Protein AF-X1H3A4-F1 (afdb_monomer)

Organism: NCBI:txid412755

Radius of gyration: 20.17 Å; Cα contacts (8 Å, |Δi|>4): 128; chains: 1; bounding box: 80×26×49 Å

Solvent-accessible surface area (backbone atoms only — not comparable to full-atom values): 9800 Å² total; per-residue (Å²): 137,82,83,79,81,73,84,70,84,79,72,76,74,78,84,47,49,69,57,50,50,52,51,50,55,51,50,48,53,42,37,50,51,11,53,51,28,48,52,53,46,54,73,51,67,70,44,73,76,44,45,56,56,42,60,76,43,37,88,63,43,49,60,52,50,52,51,31,50,51,44,23,28,55,24,58,37,36,43,66,40,80,57,85,91,48,91,14,53,52,46,50,52,53,52,35,58,76,36,32,76,74,43,19,59,73,52,50,64,67,58,53,51,53,48,52,52,62,55,55,75,42,48,69,61,47,53,51,38,39,51,50,40,53,48,49,69,77,28,80,90,49,85,79,77,81,83,66,88,71,51,66,69,58,55,54,52,46,51,56,52,49,57,51,46,51,52,52,53,62,67,12,78

InterPro domains:
  IPR040704 HEPN, AbiU2-like [PF18734] (18-172)

pLDDT: mean 78.41, std 14.44, range [37.97, 93.19]

Mean predicted aligned error: 9.41 Å

Foldseek 3Di:
DDDDDDDDDPPDDQDAQVNLVVLLVVLVVLLVLLVVLVVVCCVQPVDPVSVVVCVVVVVPNVVVNLVSLLSNLVSLLQQDDPPCVGSHVVNSLVSCLVPVCRHQVQDDNVVSVVLVVLLVVLVVVNVLSNVQNVVCVVPVPPDDPPPDPNDPVSVVSNSVSVVVSSVNSVNRD

Structure (mmCIF, N/CA/C/O backbone):
data_AF-X1H3A4-F1
#
_entry.id   AF-X1H3A4-F1
#
loop_
_atom_site.group_PDB
_atom_site.id
_atom_site.type_symbol
_atom_site.label_atom_id
_atom_site.label_alt_id
_atom_site.label_comp_id
_atom_site.label_asym_id
_atom_site.label_entity_id
_atom_site.label_seq_id
_atom_site.pdbx_PDB_ins_code
_atom_site.Cartn_x
_atom_site.Cartn_y
_atom_site.Cartn_z
_atom_site.occupancy
_atom_site.B_iso_or_equiv
_atom_site.auth_seq_id
_atom_site.auth_comp_id
_atom_site.auth_asym_id
_atom_site.auth_atom_id
_atom_site.pdbx_PDB_model_num
ATOM 1 N N . MET A 1 1 ? -56.889 -2.762 -2.854 1.00 38.62 1 MET A N 1
ATOM 2 C CA . MET A 1 1 ? -55.743 -1.831 -2.833 1.00 38.62 1 MET A CA 1
ATOM 3 C C . MET A 1 1 ? -54.726 -2.460 -1.907 1.00 38.62 1 MET A C 1
ATOM 5 O O . MET A 1 1 ? -54.822 -2.267 -0.706 1.00 38.62 1 MET A O 1
ATOM 9 N N . ASP A 1 2 ? -53.855 -3.304 -2.459 1.00 37.97 2 ASP A N 1
ATOM 10 C CA . ASP A 1 2 ? -52.793 -3.957 -1.693 1.00 37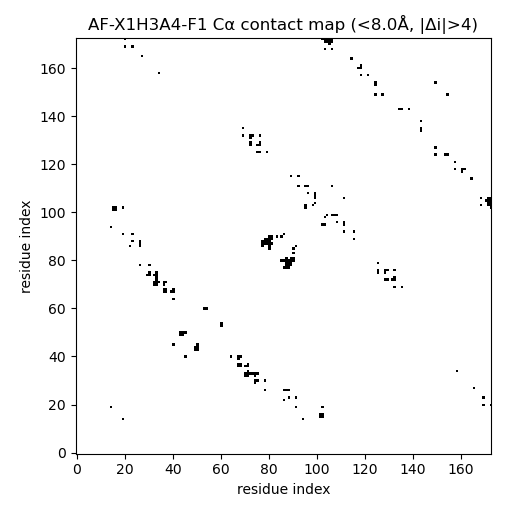.97 2 ASP A CA 1
ATOM 11 C C . ASP A 1 2 ? -51.549 -3.077 -1.718 1.00 37.97 2 ASP A C 1
ATOM 13 O O . ASP A 1 2 ? -50.949 -2.836 -2.770 1.00 37.97 2 ASP A O 1
ATOM 17 N N . SER A 1 3 ? -51.197 -2.575 -0.541 1.00 40.03 3 SER A N 1
ATOM 18 C CA . SER A 1 3 ? -49.939 -1.897 -0.271 1.00 40.03 3 SER A CA 1
ATOM 19 C C . SER A 1 3 ? -48.805 -2.913 -0.389 1.00 40.03 3 SER A C 1
ATOM 21 O O . SER A 1 3 ? -48.653 -3.786 0.461 1.00 40.03 3 SER A O 1
ATOM 23 N N . LYS A 1 4 ? -48.001 -2.812 -1.451 1.00 46.16 4 LYS A N 1
ATOM 24 C CA . LYS A 1 4 ? -46.711 -3.501 -1.518 1.00 46.16 4 LYS A CA 1
ATOM 25 C C . LYS A 1 4 ? -45.739 -2.795 -0.577 1.00 46.16 4 LYS A C 1
ATOM 27 O O . LYS A 1 4 ? -45.234 -1.723 -0.901 1.00 46.16 4 LYS A O 1
ATOM 32 N N . GLU A 1 5 ? -45.489 -3.406 0.574 1.00 41.78 5 GLU A N 1
ATOM 33 C CA . GLU A 1 5 ? -44.285 -3.152 1.359 1.00 41.78 5 GLU A CA 1
ATOM 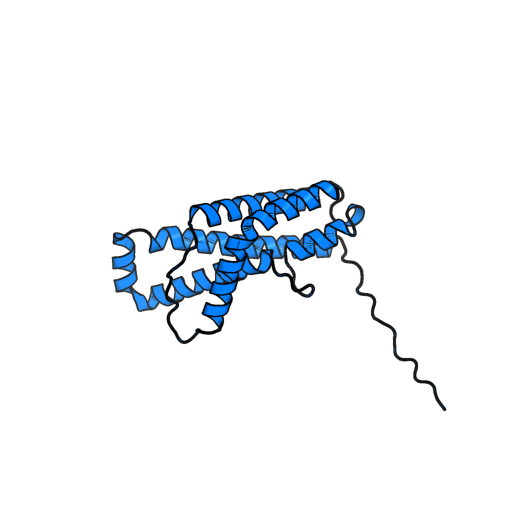34 C C . GLU A 1 5 ? -43.067 -3.533 0.508 1.00 41.78 5 GLU A C 1
ATOM 36 O O . GLU A 1 5 ? -42.918 -4.674 0.067 1.00 41.78 5 GLU A O 1
ATOM 41 N N . PHE A 1 6 ? -42.218 -2.549 0.219 1.00 45.59 6 PHE A N 1
ATOM 42 C CA . PHE A 1 6 ? -40.897 -2.786 -0.347 1.00 45.59 6 PHE A CA 1
ATOM 43 C C . PHE A 1 6 ? -39.982 -3.288 0.780 1.00 45.59 6 PHE A C 1
ATOM 45 O O . PHE A 1 6 ? -39.990 -2.689 1.858 1.00 45.59 6 PHE A O 1
ATOM 52 N N . PRO A 1 7 ? -39.205 -4.368 0.576 1.00 48.53 7 PRO A N 1
ATOM 53 C CA . PRO A 1 7 ? -38.315 -4.873 1.608 1.00 48.53 7 PRO A CA 1
ATOM 54 C C . PRO A 1 7 ? -37.229 -3.829 1.868 1.00 48.53 7 PRO A C 1
ATOM 56 O O . PRO A 1 7 ? -36.636 -3.287 0.934 1.00 48.53 7 PRO A O 1
ATOM 59 N N . GLY A 1 8 ? -37.059 -3.518 3.151 1.00 43.44 8 GLY A N 1
ATOM 60 C CA . GLY A 1 8 ? -36.221 -2.440 3.647 1.00 43.44 8 GLY A CA 1
ATOM 61 C C . GLY A 1 8 ? -34.763 -2.534 3.220 1.00 43.44 8 GLY A C 1
ATOM 62 O O . GLY A 1 8 ? -34.254 -3.606 2.887 1.00 43.44 8 GLY A O 1
ATOM 63 N N . ASP A 1 9 ? -34.114 -1.371 3.278 1.00 41.69 9 ASP A N 1
ATOM 64 C CA . ASP A 1 9 ? -32.668 -1.197 3.227 1.00 41.69 9 ASP A CA 1
ATOM 65 C C . ASP A 1 9 ? -31.965 -2.361 3.931 1.00 41.69 9 ASP A C 1
ATOM 67 O O . ASP A 1 9 ? -32.043 -2.514 5.156 1.00 41.69 9 ASP A O 1
ATOM 71 N N . LEU A 1 10 ? -31.272 -3.189 3.146 1.00 38.31 10 LEU A N 1
ATOM 72 C CA . LEU A 1 10 ? -30.279 -4.115 3.664 1.00 38.31 10 LEU A CA 1
ATOM 73 C C . LEU A 1 10 ? -29.205 -3.250 4.323 1.00 38.31 10 LEU A C 1
ATOM 75 O O . LEU A 1 10 ? -28.313 -2.738 3.650 1.00 38.31 10 LEU A O 1
ATOM 79 N N . LYS A 1 11 ? -29.321 -3.036 5.637 1.00 47.69 11 LYS A N 1
ATOM 80 C CA . LYS A 1 11 ? -28.209 -2.536 6.441 1.00 47.69 11 LYS A CA 1
ATOM 81 C C . LYS A 1 11 ? -27.046 -3.481 6.169 1.00 47.69 11 LYS A C 1
ATOM 83 O O . LYS A 1 11 ? -27.147 -4.660 6.501 1.00 47.69 11 LYS A O 1
ATOM 88 N N . GLU A 1 12 ? -25.998 -2.980 5.518 1.00 55.69 12 GLU A N 1
ATOM 89 C CA . GLU A 1 12 ? -24.746 -3.717 5.375 1.00 55.69 12 GLU A CA 1
ATOM 90 C C . GLU A 1 12 ? -24.363 -4.236 6.762 1.00 55.69 12 GLU A C 1
ATOM 92 O O . GLU A 1 12 ? -24.309 -3.461 7.724 1.00 55.69 12 GLU A O 1
ATOM 97 N N . GLU A 1 13 ? -24.195 -5.554 6.895 1.00 63.34 13 GLU A N 1
ATOM 98 C CA . GLU A 1 13 ? -23.738 -6.107 8.163 1.00 63.34 13 GLU A CA 1
ATOM 99 C C . GLU A 1 13 ? -22.380 -5.477 8.495 1.00 63.34 13 GLU A C 1
ATOM 101 O O . GLU A 1 13 ? -21.499 -5.429 7.628 1.00 63.34 13 GLU A O 1
ATOM 106 N N . PRO A 1 14 ? -22.194 -4.972 9.727 1.00 76.44 14 PRO A N 1
ATOM 107 C CA . PRO A 1 14 ? -20.926 -4.388 10.123 1.00 76.44 14 PRO A CA 1
ATOM 108 C C . PRO A 1 14 ? -19.809 -5.420 9.935 1.00 76.44 14 PRO A C 1
ATOM 110 O O . PRO A 1 14 ? -19.960 -6.595 10.279 1.00 76.44 14 PRO A O 1
ATOM 113 N N . MET A 1 15 ? -18.689 -4.975 9.360 1.00 85.50 15 MET A N 1
ATOM 114 C CA . MET A 1 15 ? -17.541 -5.835 9.081 1.00 85.50 15 MET A CA 1
ATOM 115 C C . MET A 1 15 ? -17.104 -6.554 10.358 1.00 85.50 15 MET A C 1
ATOM 117 O O . MET A 1 15 ? -16.793 -5.915 11.358 1.00 85.50 15 MET A O 1
ATOM 121 N N . ASN A 1 16 ? -17.049 -7.885 10.323 1.00 90.38 16 ASN A N 1
ATOM 122 C CA . ASN A 1 16 ? -16.561 -8.658 11.460 1.00 90.38 16 ASN A CA 1
ATOM 123 C C . ASN A 1 16 ? -15.026 -8.769 11.457 1.00 90.38 16 ASN A C 1
ATOM 125 O O . ASN A 1 16 ? -14.360 -8.583 10.435 1.00 90.38 16 ASN A O 1
ATOM 129 N N . ARG A 1 17 ? -14.463 -9.143 12.610 1.00 88.31 17 ARG A N 1
ATOM 130 C CA . ARG A 1 17 ? -13.013 -9.256 12.828 1.00 88.31 17 ARG A CA 1
ATOM 131 C C . ARG A 1 17 ? -12.314 -10.195 11.832 1.00 88.31 17 ARG A C 1
ATOM 133 O O . ARG A 1 17 ? -11.253 -9.857 11.317 1.00 88.31 17 ARG A O 1
ATOM 140 N N . ASN A 1 18 ? -12.901 -11.348 11.513 1.00 90.81 18 ASN A N 1
ATOM 141 C CA . ASN A 1 18 ? -12.291 -12.308 10.583 1.00 90.81 18 ASN A CA 1
ATOM 142 C C . ASN A 1 18 ? -12.256 -11.771 9.149 1.00 90.81 18 ASN A C 1
ATOM 144 O O . ASN A 1 18 ? -11.261 -11.940 8.445 1.00 90.81 18 ASN A O 1
ATOM 148 N N . GLU A 1 19 ? -13.330 -11.107 8.728 1.00 91.38 19 GLU A N 1
ATOM 149 C CA . GLU A 1 19 ? -13.422 -10.486 7.413 1.00 91.38 19 GLU A CA 1
A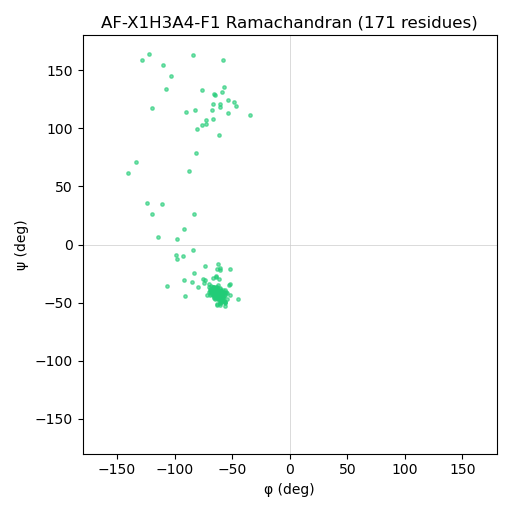TOM 150 C C . GLU A 1 19 ? -12.446 -9.313 7.288 1.00 91.38 19 GLU A C 1
ATOM 152 O O . GLU A 1 19 ? -11.724 -9.224 6.295 1.00 91.38 19 GLU A O 1
ATOM 157 N N . PHE A 1 20 ? -12.330 -8.486 8.331 1.00 91.44 20 PHE A N 1
ATOM 158 C CA . PHE A 1 20 ? -11.320 -7.432 8.405 1.00 91.44 20 PHE A CA 1
ATOM 159 C C . PHE A 1 20 ? -9.903 -7.993 8.237 1.00 91.44 20 PHE A C 1
ATOM 161 O O . PHE A 1 20 ? -9.148 -7.520 7.386 1.00 91.44 20 PHE A O 1
ATOM 168 N N . LYS A 1 21 ? -9.557 -9.054 8.982 1.00 90.81 21 LYS A N 1
ATOM 169 C CA . LYS A 1 21 ? -8.256 -9.729 8.864 1.00 90.81 21 LYS A CA 1
ATOM 170 C C . LYS A 1 21 ? -8.012 -10.246 7.451 1.00 90.81 21 LYS A C 1
ATOM 172 O O . LYS A 1 21 ? -6.959 -10.004 6.872 1.00 90.81 21 LYS A O 1
ATOM 177 N N . ARG A 1 22 ? -9.002 -10.932 6.874 1.00 93.12 22 ARG A N 1
ATOM 178 C CA . ARG A 1 22 ? -8.919 -11.501 5.525 1.00 93.12 22 ARG A CA 1
ATOM 179 C C . ARG A 1 22 ? -8.653 -10.417 4.481 1.00 93.12 22 ARG A C 1
ATOM 181 O O . ARG A 1 22 ? -7.822 -10.619 3.593 1.00 93.12 22 ARG A O 1
ATOM 188 N N . GLN A 1 23 ? -9.353 -9.286 4.576 1.00 91.81 23 GLN A N 1
ATOM 189 C CA . GLN A 1 23 ? -9.163 -8.145 3.683 1.00 91.81 23 GLN A CA 1
ATOM 190 C C . GLN A 1 23 ? -7.797 -7.478 3.887 1.00 91.81 23 GLN A C 1
ATOM 192 O O . GLN A 1 23 ? -7.141 -7.147 2.897 1.00 91.81 23 GLN A O 1
ATOM 197 N N . LEU A 1 24 ? -7.341 -7.339 5.136 1.00 91.19 24 LEU A N 1
ATOM 198 C CA . LEU A 1 24 ? -6.016 -6.813 5.464 1.00 91.19 24 LEU A CA 1
ATOM 199 C C . LEU A 1 24 ? -4.902 -7.694 4.874 1.00 91.19 24 LEU A C 1
ATOM 201 O O . LEU A 1 24 ? -4.025 -7.180 4.181 1.00 91.19 24 LEU A O 1
ATOM 205 N N . ASP A 1 25 ? -4.988 -9.014 5.060 1.00 90.75 25 ASP A N 1
ATOM 206 C CA . ASP A 1 25 ? -4.029 -9.990 4.528 1.00 90.75 25 ASP A CA 1
ATOM 207 C C . ASP A 1 25 ? -4.009 -9.989 2.989 1.00 90.75 25 ASP A C 1
ATOM 209 O O . ASP A 1 25 ? -2.953 -10.087 2.357 1.00 90.75 25 ASP A O 1
ATOM 213 N N . GLU A 1 26 ? -5.178 -9.882 2.350 1.00 90.06 26 GLU A N 1
ATOM 214 C CA . GLU A 1 26 ? -5.280 -9.809 0.890 1.00 90.06 26 GLU A CA 1
ATOM 215 C C . GLU A 1 26 ? -4.649 -8.532 0.340 1.00 90.06 26 GLU A C 1
ATOM 217 O O . GLU A 1 26 ? -3.899 -8.568 -0.642 1.00 90.06 26 GLU A O 1
ATOM 222 N N . LEU A 1 27 ? -4.902 -7.405 0.998 1.00 89.00 27 LEU A N 1
ATOM 223 C CA . LEU A 1 27 ? -4.315 -6.137 0.612 1.00 89.00 27 LEU A CA 1
ATOM 224 C C . LEU A 1 27 ? -2.791 -6.142 0.818 1.00 89.00 27 LEU A C 1
ATOM 226 O O . LEU A 1 27 ? -2.056 -5.696 -0.066 1.00 89.00 27 LEU A O 1
ATOM 230 N N . GLN A 1 28 ? -2.307 -6.727 1.918 1.00 88.88 28 GLN A N 1
ATOM 231 C CA . GLN A 1 28 ? -0.879 -6.902 2.177 1.00 88.88 28 GLN A CA 1
ATOM 232 C C . GLN A 1 28 ? -0.204 -7.718 1.066 1.00 88.88 28 GLN A C 1
ATOM 234 O O . GLN A 1 28 ? 0.834 -7.305 0.543 1.00 88.88 28 GLN A O 1
ATOM 239 N N . ARG A 1 29 ? -0.811 -8.834 0.631 1.00 89.44 29 ARG A N 1
ATOM 240 C CA . ARG A 1 29 ? -0.299 -9.644 -0.492 1.00 89.44 29 ARG A CA 1
ATOM 241 C C . ARG A 1 29 ? -0.189 -8.838 -1.785 1.00 89.44 29 ARG A C 1
ATOM 243 O O . ARG A 1 29 ? 0.802 -8.963 -2.507 1.00 89.44 29 ARG A O 1
ATOM 250 N N . GLN A 1 30 ? -1.193 -8.025 -2.100 1.00 87.06 30 GLN A N 1
ATOM 251 C CA . GLN A 1 30 ? -1.209 -7.224 -3.328 1.00 87.06 30 GLN A CA 1
ATOM 252 C C . GLN A 1 30 ? -0.141 -6.127 -3.312 1.00 87.06 30 GLN A C 1
ATOM 254 O O . GLN A 1 30 ? 0.544 -5.916 -4.313 1.00 87.06 30 GLN A O 1
ATOM 259 N N . ILE A 1 31 ? 0.055 -5.472 -2.170 1.00 85.88 31 ILE A N 1
ATOM 260 C CA . ILE A 1 31 ? 1.081 -4.437 -2.012 1.00 85.88 31 ILE A CA 1
ATOM 261 C C . ILE A 1 31 ? 2.474 -5.048 -2.034 1.00 85.88 31 ILE A C 1
ATOM 263 O O . ILE A 1 31 ? 3.353 -4.517 -2.705 1.00 85.88 31 ILE A O 1
ATOM 267 N N . PHE A 1 32 ? 2.666 -6.202 -1.395 1.00 88.31 32 PHE A N 1
ATOM 268 C CA . PHE A 1 32 ? 3.926 -6.932 -1.475 1.00 88.31 32 PHE A CA 1
ATOM 269 C C . PHE A 1 32 ? 4.297 -7.257 -2.930 1.00 88.31 32 PHE A C 1
ATOM 271 O O . PHE A 1 32 ? 5.420 -7.000 -3.358 1.00 88.31 32 PHE A O 1
ATOM 278 N N . ARG A 1 33 ? 3.336 -7.723 -3.742 1.00 89.50 33 ARG A N 1
ATOM 279 C CA . ARG A 1 33 ? 3.553 -7.938 -5.186 1.00 89.50 33 ARG A CA 1
ATOM 280 C C . ARG A 1 33 ? 3.935 -6.650 -5.920 1.00 89.50 33 ARG A C 1
ATOM 282 O O . ARG A 1 33 ? 4.789 -6.696 -6.806 1.00 89.50 33 ARG A O 1
ATOM 289 N N . ALA A 1 34 ? 3.344 -5.512 -5.556 1.00 88.94 34 ALA A N 1
ATOM 290 C CA . ALA A 1 34 ? 3.692 -4.212 -6.131 1.00 88.94 34 ALA A CA 1
ATOM 291 C C . ALA A 1 34 ? 5.122 -3.782 -5.771 1.00 88.94 34 ALA A C 1
ATOM 293 O O . ALA A 1 34 ? 5.866 -3.348 -6.651 1.00 88.94 34 ALA A O 1
ATOM 294 N N . ILE A 1 35 ? 5.521 -3.969 -4.508 1.00 88.62 35 ILE A N 1
ATOM 295 C CA . ILE A 1 35 ? 6.875 -3.695 -4.006 1.00 88.62 35 ILE A CA 1
ATOM 296 C C . ILE A 1 35 ? 7.900 -4.558 -4.742 1.00 88.62 35 ILE A C 1
ATOM 298 O O . ILE A 1 35 ? 8.870 -4.028 -5.279 1.00 88.62 35 ILE A O 1
ATOM 302 N N . VAL A 1 36 ? 7.668 -5.870 -4.834 1.00 88.69 36 VAL A N 1
ATOM 303 C CA . VAL A 1 36 ? 8.559 -6.786 -5.565 1.00 88.69 36 VAL A CA 1
ATOM 304 C C . VAL A 1 36 ? 8.653 -6.387 -7.036 1.00 88.69 36 VAL A C 1
ATOM 306 O O . VAL A 1 36 ? 9.750 -6.321 -7.583 1.00 88.69 36 VAL A O 1
ATOM 3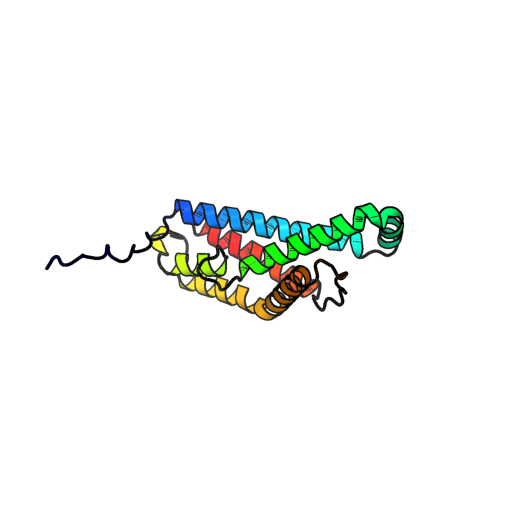09 N N . SER A 1 37 ? 7.530 -6.049 -7.675 1.00 88.00 37 SER A N 1
ATOM 310 C CA . SER A 1 37 ? 7.527 -5.622 -9.081 1.00 88.00 37 SER A CA 1
ATOM 311 C C . SER A 1 37 ? 8.350 -4.349 -9.297 1.00 88.00 37 SER A C 1
ATOM 313 O O . SER A 1 37 ? 9.099 -4.246 -10.270 1.00 88.00 37 SER A O 1
ATOM 315 N N . TYR A 1 38 ? 8.259 -3.399 -8.364 1.00 87.00 38 TYR A N 1
ATOM 316 C CA . TYR A 1 38 ? 9.083 -2.195 -8.356 1.00 87.00 38 TYR A CA 1
ATOM 317 C C . TYR A 1 38 ? 10.574 -2.516 -8.172 1.00 87.00 38 TYR A C 1
ATOM 319 O O . TYR A 1 38 ? 11.401 -2.029 -8.940 1.00 87.00 38 TYR A O 1
ATOM 327 N N . GLN A 1 39 ? 10.931 -3.383 -7.223 1.00 85.38 39 GLN A N 1
ATOM 328 C CA . GLN A 1 39 ? 12.324 -3.779 -6.984 1.00 85.38 39 GLN A CA 1
ATOM 329 C C . GLN A 1 39 ? 12.940 -4.515 -8.182 1.00 85.38 39 GLN A C 1
ATOM 331 O O . GLN A 1 39 ? 14.052 -4.191 -8.597 1.00 85.38 39 GLN A O 1
ATOM 336 N N . VAL A 1 40 ? 12.208 -5.461 -8.779 1.00 83.69 40 VAL A N 1
ATOM 337 C CA . VAL A 1 40 ? 12.637 -6.178 -9.992 1.00 83.69 40 VAL A CA 1
ATOM 338 C C . VAL A 1 40 ? 12.855 -5.197 -11.141 1.00 83.69 40 VAL A C 1
ATOM 340 O O . VAL A 1 40 ? 13.839 -5.308 -11.873 1.00 83.69 40 VAL A O 1
ATOM 343 N N . ARG A 1 41 ? 11.981 -4.194 -11.278 1.00 80.12 41 ARG A N 1
ATOM 344 C CA . ARG A 1 41 ? 12.149 -3.146 -12.283 1.00 80.12 41 ARG A CA 1
ATOM 345 C C . ARG A 1 41 ? 13.458 -2.375 -12.084 1.00 80.12 41 ARG A C 1
ATOM 347 O O . ARG A 1 41 ? 14.181 -2.190 -13.062 1.00 80.12 41 ARG A O 1
ATOM 354 N N . LEU A 1 42 ? 13.747 -1.928 -10.860 1.00 80.12 42 LEU A N 1
ATOM 355 C CA . LEU A 1 42 ? 14.992 -1.211 -10.550 1.00 80.12 42 LEU A CA 1
ATOM 356 C C . LEU A 1 42 ? 16.218 -2.069 -10.898 1.00 80.12 42 LEU A C 1
ATOM 358 O O . LEU A 1 42 ? 17.132 -1.607 -11.573 1.00 80.12 42 LEU A O 1
ATOM 362 N N . ALA A 1 43 ? 16.201 -3.347 -10.511 1.00 78.50 43 ALA A N 1
ATOM 363 C CA . ALA A 1 43 ? 17.315 -4.262 -10.745 1.00 78.50 43 ALA A CA 1
ATOM 364 C C . ALA A 1 43 ? 17.593 -4.522 -12.237 1.00 78.50 43 ALA A C 1
ATOM 366 O O . ALA A 1 43 ? 18.748 -4.664 -12.635 1.00 78.50 43 ALA A O 1
ATOM 367 N N . LEU A 1 44 ? 16.546 -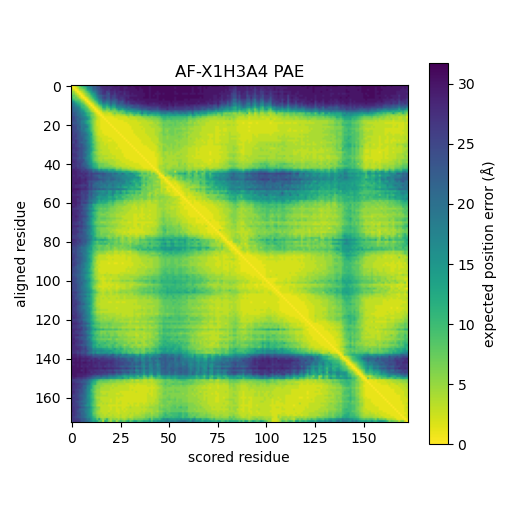4.595 -13.063 1.00 72.94 44 LEU A N 1
ATOM 368 C CA . LEU A 1 44 ? 16.669 -4.980 -14.469 1.00 72.94 44 LEU A CA 1
ATOM 369 C C . LEU A 1 44 ? 16.854 -3.792 -15.424 1.00 72.94 44 LEU A C 1
ATOM 371 O O . LEU A 1 44 ? 17.506 -3.947 -16.449 1.00 72.94 44 LEU A O 1
ATOM 375 N N . TRP A 1 45 ? 16.309 -2.609 -15.135 1.00 71.31 45 TRP A N 1
ATOM 376 C CA . TRP A 1 45 ? 16.262 -1.515 -16.122 1.00 71.31 45 TRP A CA 1
ATOM 377 C C . TRP A 1 45 ? 17.093 -0.270 -15.776 1.00 71.31 45 TRP A C 1
ATOM 379 O O . TRP A 1 45 ? 17.024 0.704 -16.522 1.00 71.31 45 TRP A O 1
ATOM 389 N N . GLU A 1 46 ? 17.898 -0.276 -14.707 1.00 65.75 46 GLU A N 1
ATOM 390 C CA . GLU A 1 46 ? 18.723 0.890 -14.329 1.00 65.75 46 GLU A CA 1
ATOM 391 C C . GLU A 1 46 ? 20.191 0.831 -14.787 1.00 65.75 46 GLU A C 1
ATOM 393 O O . GLU A 1 46 ? 20.870 1.856 -14.758 1.00 65.75 46 GLU A O 1
ATOM 398 N N . THR A 1 47 ? 20.704 -0.320 -15.244 1.00 65.69 47 THR A N 1
ATOM 399 C CA . THR A 1 47 ? 22.116 -0.431 -15.662 1.00 65.69 47 THR A CA 1
ATOM 400 C C . THR A 1 47 ? 22.270 -0.532 -17.187 1.00 65.69 47 THR A C 1
ATOM 402 O O . THR A 1 47 ? 21.582 -1.340 -17.818 1.00 65.69 47 THR A O 1
ATOM 405 N N . PRO A 1 48 ? 23.196 0.230 -17.810 1.00 63.53 48 PRO A N 1
ATOM 406 C CA . PRO A 1 48 ? 23.383 0.230 -19.266 1.00 63.53 48 PRO A CA 1
ATOM 407 C C . PRO A 1 48 ? 23.631 -1.163 -19.863 1.00 63.53 48 PRO A C 1
ATOM 409 O O . PRO A 1 48 ? 23.029 -1.521 -20.871 1.00 63.53 48 PRO A O 1
ATOM 412 N N . GLY A 1 49 ? 24.446 -1.989 -19.196 1.00 66.94 49 GLY A N 1
ATOM 413 C CA . GLY A 1 49 ? 24.764 -3.341 -19.669 1.00 66.94 49 GLY A CA 1
ATOM 414 C C . GLY A 1 49 ? 23.571 -4.302 -19.665 1.00 66.94 49 GLY A C 1
ATOM 415 O O . GLY A 1 49 ? 23.503 -5.199 -20.503 1.00 66.94 49 GLY A O 1
ATOM 416 N N . VAL A 1 50 ? 22.599 -4.109 -18.767 1.00 68.75 50 VAL A N 1
ATOM 417 C CA . VAL A 1 50 ? 21.381 -4.929 -18.747 1.00 68.75 50 VAL A CA 1
ATOM 418 C C . VAL A 1 50 ? 20.402 -4.448 -19.817 1.00 68.75 50 VAL A C 1
ATOM 420 O O . VAL A 1 50 ? 19.802 -5.275 -20.497 1.00 68.75 50 VAL A O 1
ATOM 423 N N . VAL A 1 51 ? 20.307 -3.138 -20.069 1.00 67.69 51 VAL A N 1
ATOM 424 C CA . VAL A 1 51 ? 19.455 -2.582 -21.137 1.00 67.69 51 VAL A CA 1
ATOM 425 C C . VAL A 1 51 ? 19.826 -3.143 -22.515 1.00 67.69 51 VAL A C 1
ATOM 427 O O . VAL A 1 51 ? 18.931 -3.514 -23.274 1.00 67.69 51 VAL A O 1
ATOM 430 N N . ASP A 1 52 ? 21.115 -3.298 -22.820 1.00 71.75 52 ASP A N 1
ATOM 431 C CA . ASP A 1 52 ? 21.563 -3.879 -24.094 1.00 71.75 52 ASP A CA 1
ATOM 432 C C . ASP A 1 52 ? 21.154 -5.352 -24.254 1.00 71.75 52 ASP A C 1
ATOM 434 O O . ASP A 1 52 ? 20.696 -5.774 -25.323 1.00 71.75 52 ASP A O 1
ATOM 438 N N . ILE A 1 53 ? 21.247 -6.139 -23.177 1.00 72.19 53 ILE A N 1
ATOM 439 C CA . ILE A 1 53 ? 20.807 -7.542 -23.154 1.00 72.19 53 ILE A CA 1
ATOM 440 C C . ILE A 1 53 ? 19.282 -7.625 -23.302 1.00 72.19 53 ILE A C 1
ATOM 442 O O . ILE A 1 53 ? 18.773 -8.427 -24.090 1.00 72.19 53 ILE A O 1
ATOM 446 N N . LEU A 1 54 ? 18.543 -6.771 -22.594 1.00 72.69 54 LEU A N 1
ATOM 447 C CA . LEU A 1 54 ? 17.083 -6.726 -22.656 1.00 72.69 54 LEU A CA 1
ATOM 448 C C . LEU A 1 54 ? 16.588 -6.297 -24.042 1.00 72.69 54 LEU A C 1
ATOM 450 O O . LEU A 1 54 ? 15.617 -6.862 -24.546 1.00 72.69 54 LEU A O 1
ATOM 454 N N . ASN A 1 55 ? 17.281 -5.361 -24.697 1.00 72.25 55 ASN A N 1
ATOM 455 C CA . ASN A 1 55 ? 16.975 -4.930 -26.061 1.00 72.25 55 ASN A CA 1
ATOM 456 C C . ASN A 1 55 ? 17.203 -6.047 -27.086 1.00 72.25 55 ASN A C 1
ATOM 458 O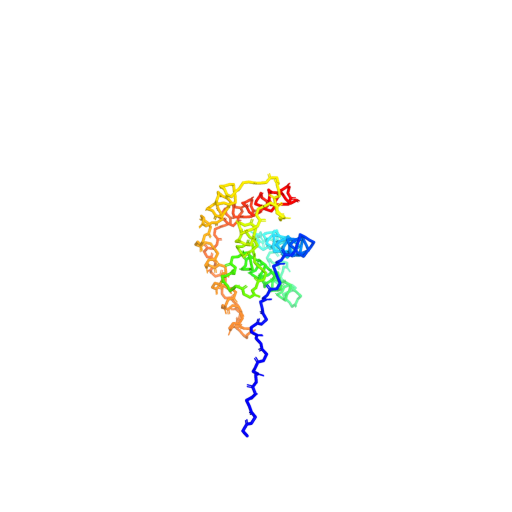 O . ASN A 1 55 ? 16.412 -6.192 -28.023 1.00 72.25 55 ASN A O 1
ATOM 462 N N . ARG A 1 56 ? 18.232 -6.882 -26.890 1.00 80.88 56 ARG A N 1
ATOM 463 C CA . ARG A 1 56 ? 18.493 -8.053 -27.743 1.00 80.88 56 ARG A CA 1
ATOM 464 C C . ARG A 1 56 ? 17.355 -9.078 -27.690 1.00 80.88 56 ARG A C 1
ATOM 466 O O . ARG A 1 56 ? 17.023 -9.666 -28.713 1.00 80.88 56 ARG A O 1
ATOM 473 N N . TYR A 1 57 ? 16.712 -9.235 -26.535 1.00 80.88 57 TYR A N 1
ATOM 474 C CA . TYR A 1 57 ? 15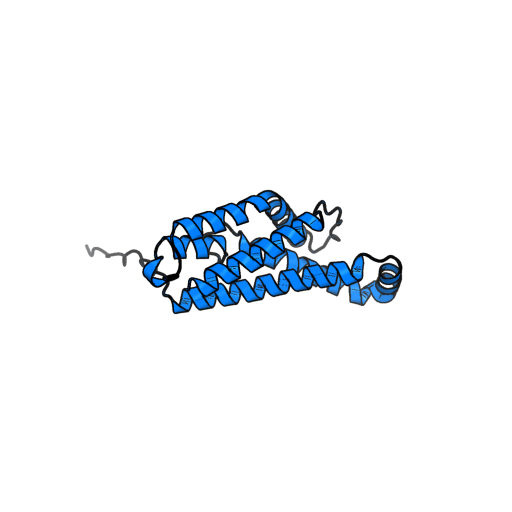.583 -10.151 -26.323 1.00 80.88 57 TYR A CA 1
ATOM 475 C C . TYR A 1 57 ? 14.258 -9.409 -26.093 1.00 80.88 57 TYR A C 1
ATOM 477 O O . TYR A 1 57 ? 13.388 -9.861 -25.344 1.00 80.88 57 TYR A O 1
ATOM 485 N N . ARG A 1 58 ? 14.080 -8.263 -26.764 1.00 76.75 58 ARG A N 1
ATOM 486 C CA . ARG A 1 58 ? 12.945 -7.348 -26.552 1.00 76.75 58 ARG A CA 1
ATOM 487 C C . ARG A 1 58 ? 11.567 -8.013 -26.621 1.00 76.75 58 ARG A C 1
ATOM 489 O O . ARG A 1 58 ? 10.680 -7.621 -25.874 1.00 76.75 58 ARG A O 1
ATOM 496 N N . GLY A 1 59 ? 11.393 -9.029 -27.472 1.00 74.62 59 GLY A N 1
ATOM 497 C CA . GLY A 1 59 ? 10.121 -9.749 -27.621 1.00 74.62 59 GLY A CA 1
ATOM 498 C C . GLY A 1 59 ? 9.682 -10.496 -26.357 1.00 74.62 59 GLY A C 1
ATOM 499 O O . GLY A 1 59 ? 8.490 -10.648 -26.128 1.00 74.62 59 GLY A O 1
ATOM 500 N N . PHE A 1 60 ? 10.633 -10.902 -25.513 1.00 79.88 60 PHE A N 1
ATOM 501 C CA . PHE A 1 60 ? 10.357 -11.519 -24.216 1.00 79.88 60 PHE A CA 1
ATOM 502 C C . PHE A 1 60 ? 10.271 -10.472 -23.099 1.00 79.88 60 PHE A C 1
ATOM 504 O O . PHE A 1 60 ? 9.363 -10.505 -22.272 1.00 79.88 60 PHE A O 1
ATOM 511 N N . PHE A 1 61 ? 11.197 -9.509 -23.080 1.00 78.81 61 PHE A N 1
ATOM 512 C CA . PHE A 1 61 ? 11.324 -8.588 -21.949 1.00 78.81 61 PHE A CA 1
ATOM 513 C C . PHE A 1 61 ? 10.364 -7.398 -21.971 1.00 78.81 61 PHE A C 1
ATOM 515 O O . PHE A 1 61 ? 10.065 -6.877 -20.900 1.00 78.81 61 PHE A O 1
ATOM 522 N N . ILE A 1 62 ? 9.849 -6.969 -23.130 1.00 75.75 62 ILE A N 1
ATOM 523 C CA . ILE A 1 62 ? 8.833 -5.903 -23.190 1.00 75.75 62 ILE A CA 1
ATOM 524 C C . ILE A 1 62 ? 7.538 -6.332 -22.470 1.00 75.75 62 ILE A C 1
ATOM 526 O O . ILE A 1 62 ? 7.135 -5.615 -21.554 1.00 75.75 62 ILE A O 1
ATOM 530 N N . PRO A 1 63 ? 6.932 -7.503 -22.762 1.00 77.62 63 PRO A N 1
ATOM 531 C CA . PRO A 1 63 ? 5.745 -7.959 -22.035 1.00 77.62 63 PRO A CA 1
ATOM 532 C C . PRO A 1 63 ? 5.972 -8.109 -20.527 1.00 77.62 63 PRO A C 1
ATOM 534 O O . PRO A 1 63 ? 5.124 -7.717 -19.729 1.00 77.62 63 PRO A O 1
ATOM 537 N N . VAL A 1 64 ? 7.134 -8.635 -20.121 1.00 81.56 64 VAL A N 1
ATOM 538 C CA . VAL A 1 64 ? 7.497 -8.780 -18.699 1.00 81.56 64 VAL A CA 1
ATOM 539 C C . VAL A 1 64 ? 7.578 -7.417 -18.022 1.00 81.56 64 VAL A C 1
ATOM 541 O O . VAL A 1 64 ? 7.011 -7.219 -16.949 1.00 81.56 64 VAL A O 1
ATOM 544 N N . ARG A 1 65 ? 8.253 -6.459 -18.661 1.00 76.56 65 ARG A N 1
ATOM 545 C CA . ARG A 1 65 ? 8.354 -5.084 -18.180 1.00 76.56 65 ARG A CA 1
ATOM 546 C C . ARG A 1 65 ? 6.969 -4.479 -17.980 1.00 76.56 65 ARG A C 1
ATOM 548 O O . ARG A 1 65 ? 6.688 -3.941 -16.913 1.00 76.56 65 ARG A O 1
ATOM 555 N N . ASP A 1 66 ? 6.112 -4.578 -18.987 1.00 76.38 66 ASP A N 1
ATOM 556 C CA . ASP A 1 66 ? 4.788 -3.965 -18.969 1.00 76.38 66 ASP A CA 1
ATOM 557 C C . ASP A 1 66 ? 3.889 -4.627 -17.904 1.00 76.38 66 ASP A C 1
ATOM 559 O O . ASP A 1 66 ? 3.197 -3.925 -17.166 1.00 76.38 66 ASP A O 1
ATOM 563 N N . ALA A 1 67 ? 3.996 -5.947 -17.705 1.00 81.56 67 ALA A N 1
ATOM 564 C CA . ALA A 1 67 ? 3.320 -6.665 -16.622 1.00 81.56 67 ALA A CA 1
ATOM 565 C C . ALA A 1 67 ? 3.802 -6.241 -15.221 1.00 81.56 67 ALA A C 1
ATOM 567 O O . ALA A 1 67 ? 2.989 -6.081 -14.304 1.00 81.56 67 ALA A O 1
ATOM 568 N N . LEU A 1 68 ? 5.109 -6.020 -15.044 1.00 81.88 68 LEU A N 1
ATOM 569 C CA . LEU A 1 68 ? 5.679 -5.504 -13.794 1.00 81.88 68 LEU A CA 1
ATOM 570 C C . LEU A 1 68 ? 5.200 -4.072 -13.521 1.00 81.88 68 LEU A C 1
ATOM 572 O O . LEU A 1 68 ? 4.808 -3.763 -12.395 1.00 81.88 68 LEU A O 1
ATOM 576 N N . TYR A 1 69 ? 5.167 -3.214 -14.547 1.00 79.12 69 TYR A N 1
ATOM 577 C CA . TYR A 1 69 ? 4.611 -1.862 -14.437 1.00 79.12 69 TYR A CA 1
ATOM 578 C C . TYR A 1 69 ? 3.134 -1.892 -14.047 1.00 79.12 69 TYR A C 1
ATOM 580 O O . TYR A 1 69 ? 2.748 -1.226 -13.086 1.00 79.12 69 TYR A O 1
ATOM 588 N N . GLY A 1 70 ? 2.320 -2.686 -14.745 1.00 78.44 70 GLY A N 1
ATOM 589 C CA . GLY A 1 70 ? 0.900 -2.840 -14.443 1.00 78.44 70 GLY A CA 1
ATOM 590 C C . GLY A 1 70 ? 0.675 -3.313 -13.007 1.00 78.44 70 GLY A C 1
ATOM 591 O O . GLY A 1 70 ? -0.075 -2.687 -12.259 1.00 78.44 70 GLY A O 1
ATOM 592 N N . THR A 1 71 ? 1.394 -4.354 -12.582 1.00 84.44 71 THR A N 1
ATOM 593 C CA . THR A 1 71 ? 1.302 -4.906 -11.219 1.00 84.44 71 THR A CA 1
ATOM 594 C C . THR A 1 71 ? 1.672 -3.872 -10.156 1.00 84.44 71 THR A C 1
ATOM 596 O O . THR A 1 71 ? 0.949 -3.707 -9.172 1.00 84.44 71 THR A O 1
ATOM 599 N N . MET A 1 72 ? 2.761 -3.132 -10.375 1.00 84.88 72 MET A N 1
ATOM 600 C CA . MET A 1 72 ? 3.213 -2.063 -9.485 1.00 84.88 72 MET A CA 1
ATOM 601 C C . MET A 1 72 ? 2.164 -0.949 -9.355 1.00 84.88 72 MET A C 1
ATOM 603 O O . MET A 1 72 ? 1.776 -0.593 -8.242 1.00 84.88 72 MET A O 1
ATOM 607 N N . PHE A 1 73 ? 1.677 -0.406 -10.476 1.00 81.44 73 PHE A N 1
ATOM 608 C CA . PHE A 1 73 ? 0.714 0.698 -10.456 1.00 81.44 73 PHE A CA 1
ATOM 609 C C . PHE A 1 73 ? -0.629 0.286 -9.858 1.00 81.44 73 PHE A C 1
ATOM 611 O O . PHE A 1 73 ? -1.193 1.029 -9.056 1.00 81.44 73 PHE A O 1
ATOM 618 N N . MET A 1 74 ? -1.131 -0.898 -10.212 1.00 80.38 74 MET A N 1
ATOM 619 C CA . MET A 1 74 ? -2.404 -1.404 -9.701 1.00 80.38 74 MET A CA 1
ATOM 620 C C . MET A 1 74 ? -2.349 -1.660 -8.196 1.00 80.38 74 MET A C 1
ATOM 622 O O . MET A 1 74 ? -3.272 -1.272 -7.478 1.00 80.38 74 MET A O 1
ATOM 626 N N . GLY A 1 75 ? -1.267 -2.269 -7.703 1.00 83.56 75 GLY A N 1
ATOM 627 C CA . GLY A 1 75 ? -1.129 -2.551 -6.277 1.00 83.56 75 GLY A CA 1
ATOM 628 C C . GLY A 1 75 ? -0.949 -1.287 -5.434 1.00 83.56 75 GLY A C 1
ATOM 629 O O . GLY A 1 75 ? -1.634 -1.141 -4.425 1.00 83.56 75 GLY A O 1
ATOM 630 N N . PHE A 1 76 ? -0.121 -0.326 -5.864 1.00 83.00 76 PHE A N 1
ATOM 631 C CA . PHE A 1 76 ? 0.020 0.944 -5.138 1.00 83.00 76 PHE A CA 1
ATOM 632 C C . PHE A 1 76 ? -1.235 1.821 -5.209 1.00 83.00 76 PHE A C 1
ATOM 634 O O . PHE A 1 76 ? -1.587 2.456 -4.217 1.00 83.00 76 PHE A O 1
ATOM 641 N N . ALA A 1 77 ? -1.955 1.830 -6.337 1.00 78.69 77 ALA A N 1
ATOM 642 C CA . ALA A 1 77 ? -3.199 2.589 -6.454 1.00 78.69 77 ALA A CA 1
ATOM 643 C C . ALA A 1 77 ? -4.283 2.086 -5.486 1.00 78.69 77 ALA A C 1
ATOM 645 O O . ALA A 1 77 ? -5.020 2.897 -4.929 1.00 78.69 77 ALA A O 1
ATOM 646 N N . LYS A 1 78 ? -4.355 0.770 -5.244 1.00 77.56 78 LYS A N 1
ATOM 647 C CA . LYS A 1 78 ? -5.331 0.172 -4.320 1.00 77.56 78 LYS A CA 1
ATOM 648 C C . LYS A 1 78 ? -5.156 0.587 -2.869 1.00 77.56 78 LYS A C 1
ATOM 650 O O . LYS A 1 78 ? -6.134 0.612 -2.136 1.00 77.56 78 LYS A O 1
ATOM 655 N N . VAL A 1 79 ? -3.946 0.927 -2.438 1.00 75.56 79 VAL A N 1
ATOM 656 C CA . VAL A 1 79 ? -3.709 1.382 -1.062 1.00 75.56 79 VAL A CA 1
ATOM 657 C C . VAL A 1 79 ? -4.583 2.595 -0.725 1.00 75.56 79 VAL A C 1
ATOM 659 O O . VAL A 1 79 ? -5.145 2.690 0.364 1.00 75.56 79 VAL A O 1
ATOM 662 N N . PHE A 1 80 ? -4.734 3.498 -1.689 1.00 69.94 80 PHE A N 1
ATOM 663 C CA . PHE A 1 80 ? -5.364 4.797 -1.505 1.00 69.94 80 PHE A CA 1
ATOM 664 C C . PHE A 1 80 ? -6.589 4.967 -2.386 1.00 69.94 80 PHE A C 1
ATOM 666 O O . PHE A 1 80 ? -6.939 6.094 -2.740 1.00 69.94 80 PHE A O 1
ATOM 673 N N . ASP A 1 81 ? -7.244 3.874 -2.772 1.00 76.62 81 ASP A N 1
ATOM 674 C CA . ASP A 1 81 ? -8.510 4.009 -3.470 1.00 76.62 81 ASP A CA 1
ATOM 675 C C . ASP A 1 81 ? -9.543 4.648 -2.530 1.00 76.62 81 ASP A C 1
ATOM 677 O O . ASP A 1 81 ? -9.682 4.262 -1.367 1.00 76.62 81 ASP A O 1
ATOM 681 N N . HIS A 1 82 ? -10.184 5.703 -3.032 1.00 70.06 82 HIS A N 1
ATOM 682 C CA . HIS A 1 82 ? -11.185 6.484 -2.307 1.00 70.06 82 HIS A CA 1
ATOM 683 C C . HIS A 1 82 ? -12.599 5.964 -2.575 1.00 70.06 82 HIS A C 1
ATOM 685 O O . HIS A 1 82 ? -13.537 6.418 -1.924 1.00 70.06 82 HIS A O 1
ATOM 691 N N . ASP A 1 83 ? -12.767 5.050 -3.536 1.00 77.44 83 ASP A N 1
ATOM 692 C CA . ASP A 1 83 ? -14.047 4.396 -3.763 1.00 77.44 83 ASP A CA 1
ATOM 693 C C . ASP A 1 83 ? -14.365 3.502 -2.561 1.00 77.44 83 ASP A C 1
ATOM 695 O O . ASP A 1 83 ? -13.655 2.530 -2.287 1.00 77.44 83 ASP A O 1
ATOM 699 N N . SER A 1 84 ? -15.433 3.834 -1.835 1.00 72.25 84 SER A N 1
ATOM 700 C CA . SER A 1 84 ? -15.868 3.122 -0.629 1.00 72.25 84 SER A CA 1
ATOM 701 C C . SER A 1 84 ? -16.255 1.666 -0.888 1.00 72.25 84 SER A C 1
ATOM 703 O O . SER A 1 84 ? -16.311 0.883 0.051 1.00 72.25 84 SER A O 1
ATOM 705 N N . ARG A 1 85 ? -16.495 1.287 -2.148 1.00 76.50 85 ARG A N 1
ATOM 706 C CA . ARG A 1 85 ? -16.833 -0.085 -2.556 1.00 76.50 85 ARG A CA 1
ATOM 707 C C . ARG A 1 85 ? -15.598 -0.961 -2.761 1.00 76.50 85 ARG A C 1
ATOM 709 O O . ARG A 1 85 ? -15.723 -2.143 -3.072 1.00 76.50 85 ARG A O 1
ATOM 716 N N . THR A 1 86 ? -14.400 -0.387 -2.655 1.00 80.94 86 THR A N 1
ATOM 717 C CA . THR A 1 86 ? -13.140 -1.097 -2.885 1.00 80.94 86 THR A CA 1
ATOM 718 C C . THR A 1 86 ? -12.444 -1.435 -1.573 1.00 80.94 86 THR A C 1
ATOM 720 O O . THR A 1 86 ? -12.458 -0.661 -0.616 1.00 80.94 86 THR A O 1
ATOM 723 N N . VAL A 1 87 ? -11.776 -2.589 -1.539 1.00 84.25 87 VAL A N 1
ATOM 724 C CA . VAL A 1 87 ? -10.868 -2.931 -0.440 1.00 84.25 87 VAL A CA 1
ATOM 725 C C . VAL A 1 87 ? -9.575 -2.136 -0.631 1.00 84.25 87 VAL A C 1
ATOM 727 O O . VAL A 1 87 ? -8.752 -2.474 -1.485 1.00 84.25 87 VAL A O 1
ATOM 730 N N . SER A 1 88 ? -9.426 -1.069 0.154 1.00 87.19 88 SER A N 1
ATOM 731 C CA . SER A 1 88 ? -8.252 -0.192 0.196 1.00 87.19 88 SER A CA 1
ATOM 732 C C . SER A 1 88 ? -7.762 -0.019 1.630 1.00 87.19 88 SER A C 1
ATOM 734 O O . SER A 1 88 ? -8.521 -0.203 2.582 1.00 87.19 88 SER A O 1
ATOM 736 N N . LEU A 1 89 ? -6.494 0.363 1.806 1.00 87.88 89 LEU A N 1
ATOM 737 C CA . LEU A 1 89 ? -5.925 0.559 3.145 1.00 87.88 89 LEU A CA 1
ATOM 738 C C . LEU A 1 89 ? -6.647 1.699 3.859 1.00 87.88 89 LEU A C 1
ATOM 740 O O . LEU A 1 89 ? -6.952 1.607 5.043 1.00 87.88 89 LEU A O 1
ATOM 744 N N . LYS A 1 90 ? -6.976 2.751 3.106 1.00 87.06 90 LYS A N 1
ATOM 745 C CA . LYS A 1 90 ? -7.765 3.882 3.589 1.00 87.06 90 LYS A CA 1
ATOM 746 C C . LYS A 1 90 ? -9.150 3.455 4.081 1.00 87.06 90 LYS A C 1
ATOM 748 O O . LYS A 1 90 ? -9.548 3.851 5.173 1.00 87.06 90 LYS A O 1
ATOM 753 N N . ASN A 1 91 ? -9.863 2.630 3.315 1.00 89.12 91 ASN A N 1
ATOM 754 C CA . ASN A 1 91 ? -11.183 2.147 3.718 1.00 89.12 91 ASN A CA 1
ATOM 755 C C . ASN A 1 91 ? -11.096 1.206 4.926 1.00 89.12 91 ASN A C 1
ATOM 757 O O . ASN A 1 91 ? -11.906 1.328 5.839 1.00 89.12 91 ASN A O 1
ATOM 761 N N . LEU A 1 92 ? -10.079 0.340 4.994 1.00 90.38 92 LEU A N 1
ATOM 762 C CA . LEU A 1 92 ? -9.853 -0.520 6.160 1.00 90.38 92 LEU A CA 1
ATOM 763 C C . LEU A 1 92 ? -9.557 0.293 7.428 1.00 90.38 92 LEU A C 1
ATOM 765 O O . LEU A 1 92 ? -10.131 0.010 8.474 1.00 90.38 92 LEU A O 1
ATOM 769 N N . MET A 1 93 ? -8.728 1.338 7.354 1.00 91.12 93 MET A N 1
ATOM 770 C CA . MET A 1 93 ? -8.479 2.222 8.503 1.00 91.12 93 MET A CA 1
ATOM 771 C C . MET A 1 93 ? -9.739 2.975 8.942 1.00 91.12 93 MET A C 1
ATOM 773 O O . MET A 1 93 ? -9.982 3.102 10.142 1.00 91.12 93 MET A O 1
ATOM 777 N N . LYS A 1 94 ? -10.576 3.411 7.992 1.00 90.75 94 LYS A N 1
ATOM 778 C CA . LYS A 1 94 ? -11.871 4.030 8.296 1.00 90.75 94 LYS A CA 1
ATOM 779 C C . LYS A 1 94 ? -12.778 3.070 9.072 1.00 90.75 94 LYS A C 1
ATOM 781 O O . LYS A 1 94 ? -13.286 3.448 10.122 1.00 90.75 94 LYS A O 1
ATOM 786 N N . VAL A 1 95 ? -12.922 1.832 8.599 1.00 91.19 95 VAL A N 1
ATOM 787 C CA . VAL A 1 95 ? -13.738 0.806 9.268 1.00 91.19 95 VAL A CA 1
ATOM 788 C C . VAL A 1 95 ? -13.159 0.455 10.648 1.00 91.19 95 VAL A C 1
ATOM 79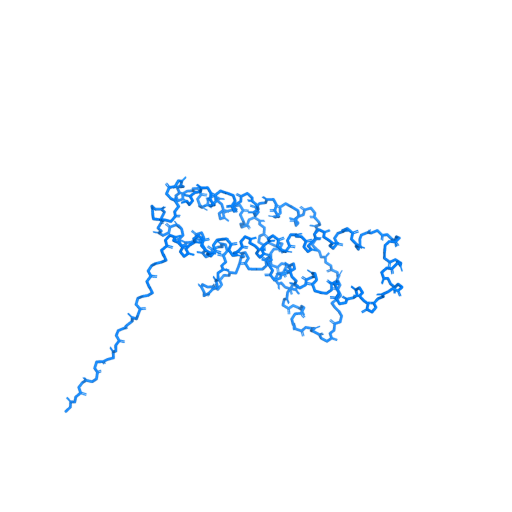0 O O . VAL A 1 95 ? -13.889 0.412 11.633 1.00 91.19 95 VAL A O 1
ATOM 793 N N . ALA A 1 96 ? -11.835 0.321 10.768 1.00 90.56 96 ALA A N 1
ATOM 794 C CA . ALA A 1 96 ? -11.165 0.101 12.053 1.00 90.56 96 ALA A CA 1
ATOM 795 C C . ALA A 1 96 ? -11.366 1.254 13.054 1.00 90.56 96 ALA A C 1
ATOM 797 O O . ALA A 1 96 ? -11.382 1.025 14.259 1.00 90.56 96 ALA A O 1
ATOM 798 N N . LYS A 1 97 ? -11.531 2.498 12.586 1.00 92.25 97 LYS A N 1
ATOM 799 C CA . LYS A 1 97 ? -11.851 3.655 13.442 1.00 92.25 97 LYS A CA 1
ATOM 800 C C . LYS A 1 97 ? -13.294 3.655 13.932 1.00 92.25 97 LYS A C 1
ATOM 802 O O . LYS A 1 97 ? -13.555 4.210 15.000 1.00 92.25 97 LYS A O 1
ATOM 807 N N . GLU A 1 98 ? -14.207 3.096 13.147 1.00 92.12 98 GLU A N 1
ATOM 808 C CA . GLU A 1 98 ? -15.624 2.971 13.495 1.00 92.12 98 GLU A CA 1
ATOM 809 C C . GLU A 1 98 ? -15.843 1.873 14.550 1.00 92.12 98 GLU A C 1
ATOM 811 O O . GLU A 1 98 ? -16.665 2.064 15.443 1.00 92.12 98 GLU A O 1
ATOM 816 N N . ASP A 1 99 ? -15.041 0.800 14.524 1.00 92.38 99 ASP A N 1
ATOM 817 C CA . ASP A 1 99 ? -15.056 -0.272 15.530 1.00 92.38 99 ASP A CA 1
ATOM 818 C C . ASP A 1 99 ? -13.644 -0.665 16.012 1.00 92.38 99 ASP A C 1
ATOM 820 O O . ASP A 1 99 ? -13.115 -1.741 15.726 1.00 92.38 99 ASP A O 1
ATOM 824 N N . VAL A 1 100 ? -13.017 0.227 16.786 1.00 91.88 100 VAL A N 1
ATOM 825 C CA . VAL A 1 100 ? -11.674 -0.016 17.345 1.00 91.88 100 VAL A CA 1
ATOM 826 C C . VAL A 1 100 ? -11.670 -1.241 18.263 1.00 91.88 100 VAL A C 1
ATOM 828 O O . VAL A 1 100 ? -10.748 -2.050 18.206 1.00 91.88 100 VAL A O 1
ATOM 831 N N . ALA A 1 101 ? -12.698 -1.396 19.102 1.00 90.06 101 ALA A N 1
ATOM 832 C CA . ALA A 1 101 ? -12.749 -2.452 20.109 1.00 90.06 101 ALA A CA 1
ATOM 833 C C . ALA A 1 101 ? -12.926 -3.850 19.494 1.00 90.06 101 ALA A C 1
ATOM 835 O O . ALA A 1 101 ? -12.342 -4.810 19.998 1.00 90.06 101 ALA A O 1
ATOM 836 N N . GLY A 1 102 ? -13.709 -3.973 18.418 1.00 89.56 102 GLY A N 1
ATOM 837 C CA . GLY A 1 102 ? -13.951 -5.243 17.739 1.00 89.56 102 GLY A CA 1
ATOM 838 C C . GLY A 1 102 ? -12.886 -5.618 16.709 1.00 89.56 102 GLY A C 1
ATOM 839 O O . GLY A 1 102 ? -12.605 -6.808 16.534 1.00 89.56 102 GLY A O 1
ATOM 840 N N . LEU A 1 103 ? -12.271 -4.635 16.040 1.00 90.44 103 LEU A N 1
ATOM 841 C CA . LEU A 1 103 ? -11.398 -4.887 14.886 1.00 90.44 103 LEU A CA 1
ATOM 842 C C . LEU A 1 103 ? -9.909 -4.715 15.169 1.00 90.44 103 LEU A C 1
ATOM 844 O O . LEU A 1 103 ? -9.112 -5.457 14.600 1.00 90.44 103 LEU A O 1
ATOM 848 N N . VAL A 1 104 ? -9.527 -3.757 16.012 1.00 89.81 104 VAL A N 1
ATOM 849 C CA . VAL A 1 104 ? -8.123 -3.448 16.336 1.00 89.81 104 VAL A CA 1
ATOM 850 C C . VAL A 1 104 ? -7.963 -3.132 17.831 1.00 89.81 104 VAL A C 1
ATOM 852 O O . VAL A 1 104 ? -7.561 -2.023 18.201 1.00 89.81 104 VAL A O 1
ATOM 855 N N . PRO A 1 105 ? -8.273 -4.096 18.721 1.00 90.31 105 PRO A N 1
ATOM 856 C CA . PRO A 1 105 ? -8.379 -3.864 20.165 1.00 90.31 105 PRO A CA 1
ATOM 857 C C . PRO A 1 105 ? -7.082 -3.367 20.816 1.00 90.31 105 PRO A C 1
ATOM 859 O O . PRO A 1 105 ? -7.124 -2.741 21.873 1.00 90.31 105 PRO A O 1
ATOM 862 N N . ASN A 1 106 ? -5.927 -3.608 20.188 1.00 90.44 106 ASN A N 1
ATOM 863 C CA . ASN A 1 106 ? -4.620 -3.173 20.686 1.00 90.44 106 ASN A CA 1
ATOM 864 C C . ASN A 1 106 ? -4.198 -1.793 20.140 1.00 90.44 106 ASN A C 1
ATOM 866 O O . ASN A 1 106 ? -3.031 -1.400 20.246 1.00 90.44 106 ASN A O 1
ATOM 870 N N . MET A 1 107 ? -5.121 -1.046 19.528 1.00 91.75 107 MET A N 1
ATOM 871 C CA . MET A 1 107 ? -4.894 0.304 19.015 1.00 91.75 107 MET A CA 1
ATOM 872 C C . MET A 1 107 ? -5.847 1.320 19.631 1.00 91.75 107 MET A C 1
ATOM 874 O O . MET A 1 107 ? -6.878 1.006 20.212 1.00 91.75 107 MET A O 1
ATOM 878 N N . THR A 1 108 ? -5.485 2.589 19.475 1.00 91.94 108 THR A N 1
ATOM 879 C CA . THR A 1 108 ? -6.366 3.714 19.776 1.00 91.94 108 THR A CA 1
ATOM 880 C C . THR A 1 108 ? -6.768 4.394 18.478 1.00 91.94 108 THR A C 1
ATOM 882 O O . THR A 1 108 ? -6.010 4.388 17.506 1.00 91.94 108 THR A O 1
ATOM 885 N N . ARG A 1 109 ? -7.928 5.058 18.475 1.00 92.62 109 ARG A N 1
ATOM 886 C CA . ARG A 1 109 ? -8.373 5.874 17.336 1.00 92.62 109 ARG A CA 1
ATOM 887 C C . ARG A 1 109 ? -7.309 6.888 16.903 1.00 92.62 109 ARG A C 1
ATOM 889 O O . ARG A 1 109 ? -7.011 6.975 15.721 1.00 92.62 109 ARG A O 1
ATOM 896 N N . LYS A 1 110 ? -6.668 7.550 17.876 1.00 92.88 110 LYS A N 1
ATOM 897 C CA . LYS A 1 110 ? -5.554 8.480 17.640 1.00 92.88 110 LYS A CA 1
ATOM 898 C C . LYS A 1 110 ? -4.403 7.817 16.880 1.00 92.88 110 LYS A C 1
ATOM 900 O O . LYS A 1 110 ? -3.888 8.396 15.938 1.00 92.88 110 LYS A O 1
ATOM 905 N N . LYS A 1 111 ? -4.028 6.589 17.251 1.00 91.94 111 LYS A N 1
ATOM 906 C CA . LYS A 1 111 ? -2.973 5.857 16.544 1.00 91.94 111 LYS A CA 1
ATOM 907 C C . LYS A 1 111 ? -3.367 5.578 15.092 1.00 91.94 111 LYS A C 1
ATOM 909 O O . LYS A 1 111 ? -2.520 5.691 14.220 1.00 91.94 111 LYS A O 1
ATOM 914 N N . ILE A 1 112 ? -4.633 5.253 14.816 1.00 92.25 112 ILE A N 1
ATOM 915 C CA . ILE A 1 112 ? -5.110 5.062 13.437 1.00 92.25 112 ILE A CA 1
ATOM 916 C C . ILE A 1 112 ? -5.105 6.394 12.666 1.00 92.25 112 ILE A C 1
ATOM 918 O O . ILE A 1 112 ? -4.666 6.418 11.520 1.00 92.25 112 ILE A O 1
ATOM 922 N N . ASP A 1 113 ? -5.501 7.505 13.299 1.00 92.62 113 ASP A N 1
ATOM 923 C CA . ASP A 1 113 ? -5.405 8.852 12.710 1.00 92.62 113 ASP A CA 1
ATOM 924 C C . ASP A 1 113 ? -3.949 9.211 12.351 1.00 92.62 113 ASP A C 1
ATOM 926 O O . ASP A 1 113 ? -3.683 9.718 11.260 1.00 92.62 113 ASP A O 1
ATOM 930 N N . ASP A 1 114 ? -2.992 8.886 13.226 1.00 93.19 114 ASP A N 1
ATOM 931 C CA . ASP A 1 114 ? -1.563 9.102 12.977 1.00 93.19 114 ASP A CA 1
ATOM 932 C C . ASP A 1 114 ? -1.068 8.269 11.773 1.00 93.19 114 ASP A C 1
ATOM 934 O O . ASP A 1 114 ? -0.269 8.751 10.961 1.00 93.19 114 ASP A O 1
ATOM 938 N N . LEU A 1 115 ? -1.549 7.026 11.614 1.00 91.69 115 LEU A N 1
ATOM 939 C CA . LEU A 1 115 ? -1.239 6.187 10.446 1.00 91.69 115 LEU A CA 1
ATOM 940 C C . LEU A 1 115 ? -1.832 6.770 9.155 1.00 91.69 115 LEU A C 1
ATOM 942 O O . LEU A 1 115 ? -1.122 6.864 8.150 1.00 91.69 115 LEU A O 1
ATOM 946 N N . GLU A 1 116 ? -3.091 7.216 9.183 1.00 89.69 116 GLU A N 1
ATOM 947 C CA . GLU A 1 116 ? -3.739 7.898 8.056 1.00 89.69 116 GLU A CA 1
ATOM 948 C C . GLU A 1 116 ? -2.972 9.163 7.649 1.00 89.69 116 GLU A C 1
ATOM 950 O O . GLU A 1 116 ? -2.711 9.383 6.462 1.00 89.69 116 GLU A O 1
ATOM 955 N N . GLN A 1 117 ? -2.551 9.973 8.624 1.00 90.38 117 GLN A N 1
ATOM 956 C CA . GLN A 1 117 ? -1.800 11.196 8.368 1.00 90.38 117 GLN A CA 1
ATOM 957 C C . GLN A 1 117 ? -0.447 10.897 7.718 1.00 90.38 117 GLN A C 1
ATOM 959 O O . GLN A 1 117 ? -0.089 11.534 6.727 1.00 90.38 117 GLN A O 1
ATOM 964 N N . ARG A 1 118 ? 0.298 9.908 8.221 1.00 90.19 118 ARG A N 1
ATOM 965 C CA . ARG A 1 118 ? 1.583 9.499 7.629 1.00 90.19 118 ARG A CA 1
ATOM 966 C C . ARG A 1 118 ? 1.430 9.008 6.196 1.00 90.19 118 ARG A C 1
ATOM 968 O O . ARG A 1 118 ? 2.270 9.304 5.353 1.00 90.19 118 ARG A O 1
ATOM 975 N N . LEU A 1 119 ? 0.347 8.295 5.908 1.00 86.56 119 LEU A N 1
ATOM 976 C CA . LEU A 1 119 ? 0.026 7.849 4.559 1.00 86.56 119 LEU A CA 1
ATOM 977 C C . LEU A 1 119 ? -0.316 9.021 3.626 1.00 86.56 119 LEU A C 1
ATOM 979 O O . LEU A 1 119 ? 0.163 9.046 2.494 1.00 86.56 119 LEU A O 1
ATOM 983 N N . SER A 1 120 ? -1.055 10.025 4.110 1.00 86.06 120 SER A N 1
ATOM 984 C CA . SER A 1 120 ? -1.427 11.214 3.322 1.00 86.06 120 SER A CA 1
ATOM 985 C C . SER A 1 120 ? -0.234 12.075 2.880 1.00 86.06 120 SER A C 1
ATOM 987 O O . SER A 1 120 ? -0.316 12.785 1.879 1.00 86.06 120 SER A O 1
ATOM 989 N N . GLN A 1 121 ? 0.917 11.969 3.560 1.00 89.12 121 GLN A N 1
ATOM 990 C CA . GLN A 1 121 ? 2.158 12.647 3.152 1.00 89.12 121 GLN A CA 1
ATOM 991 C C . GLN A 1 121 ? 2.640 12.204 1.760 1.00 89.12 121 GLN A C 1
ATOM 993 O O . GLN A 1 121 ? 3.384 12.932 1.104 1.00 89.12 121 GLN A O 1
ATOM 998 N N . HIS A 1 122 ? 2.189 11.038 1.287 1.00 87.38 122 HIS A N 1
ATOM 999 C CA . HIS A 1 122 ? 2.559 10.469 -0.009 1.00 87.38 122 HIS A CA 1
ATOM 1000 C C . HIS A 1 122 ? 1.530 10.741 -1.117 1.00 87.38 122 HIS A C 1
ATOM 1002 O O . HIS A 1 122 ? 1.707 10.266 -2.239 1.00 87.38 122 HIS A O 1
ATOM 1008 N N . ASP A 1 123 ? 0.476 11.530 -0.863 1.00 82.56 123 ASP A N 1
ATOM 1009 C CA . ASP A 1 123 ? -0.638 11.771 -1.802 1.00 82.56 123 ASP A CA 1
ATOM 1010 C C . ASP A 1 123 ? -0.188 12.234 -3.197 1.00 82.56 123 ASP A C 1
ATOM 1012 O O . ASP A 1 123 ? -0.792 11.867 -4.208 1.00 82.56 123 ASP A O 1
ATOM 1016 N N . ALA A 1 124 ? 0.883 13.027 -3.283 1.00 82.44 124 ALA A N 1
ATOM 1017 C CA . ALA A 1 124 ? 1.422 13.496 -4.558 1.00 82.44 124 ALA A CA 1
ATOM 1018 C C . ALA A 1 124 ? 1.994 12.346 -5.410 1.00 82.44 124 ALA A C 1
ATOM 1020 O O . ALA A 1 124 ? 1.676 12.234 -6.598 1.00 82.44 124 ALA A O 1
ATOM 1021 N N . ILE A 1 125 ? 2.782 11.460 -4.792 1.00 82.56 125 ILE A N 1
ATOM 1022 C CA . ILE A 1 125 ? 3.363 10.263 -5.424 1.00 82.56 125 ILE A CA 1
ATOM 1023 C C . ILE A 1 125 ? 2.237 9.343 -5.892 1.00 82.56 125 ILE A C 1
ATOM 1025 O O . ILE A 1 125 ? 2.248 8.824 -7.006 1.00 82.56 125 ILE A O 1
ATOM 1029 N N . LEU A 1 126 ? 1.213 9.196 -5.061 1.00 76.69 126 LEU A N 1
ATOM 1030 C CA . LEU A 1 126 ? 0.074 8.326 -5.319 1.00 76.69 126 LEU A CA 1
ATOM 1031 C C . LEU A 1 126 ? -0.809 8.843 -6.450 1.00 76.69 126 LEU A C 1
ATOM 1033 O O . LEU A 1 126 ? -1.225 8.066 -7.307 1.00 76.69 126 LEU A O 1
ATOM 1037 N N . LYS A 1 127 ? -1.043 10.158 -6.517 1.00 79.94 127 LYS A N 1
ATOM 1038 C CA . LYS A 1 127 ? -1.704 10.793 -7.666 1.00 79.94 127 LYS A CA 1
ATOM 1039 C C . LYS A 1 127 ? -0.914 10.564 -8.953 1.00 79.94 127 LYS A C 1
ATOM 1041 O O . LYS A 1 127 ? -1.521 10.286 -9.986 1.00 79.94 127 LYS A O 1
ATOM 1046 N N . ALA A 1 128 ? 0.417 10.626 -8.896 1.00 80.06 128 ALA A N 1
ATOM 1047 C CA . ALA A 1 128 ? 1.261 10.315 -10.046 1.00 80.06 128 ALA A CA 1
ATOM 1048 C C . ALA A 1 128 ? 1.137 8.836 -10.464 1.00 80.06 128 ALA A C 1
ATOM 1050 O O . ALA A 1 128 ? 0.900 8.559 -11.637 1.00 80.06 128 ALA A O 1
ATOM 1051 N N . ILE A 1 129 ? 1.201 7.896 -9.515 1.00 78.75 129 ILE A N 1
ATOM 1052 C CA . ILE A 1 129 ? 0.994 6.451 -9.741 1.00 78.75 129 ILE A CA 1
ATOM 1053 C C . ILE A 1 129 ? -0.388 6.178 -10.350 1.00 78.75 129 ILE A C 1
ATOM 1055 O O . ILE A 1 129 ? -0.493 5.441 -11.329 1.00 78.75 129 ILE A O 1
ATOM 1059 N N . LYS A 1 130 ? -1.449 6.800 -9.822 1.00 77.12 130 LYS A N 1
ATOM 1060 C CA . LYS A 1 130 ? -2.816 6.661 -10.340 1.00 77.12 130 LYS A CA 1
ATOM 1061 C C . LYS A 1 130 ? -2.939 7.197 -11.765 1.00 77.12 130 LYS A C 1
ATOM 1063 O O . LYS A 1 130 ? -3.497 6.521 -12.619 1.00 77.12 130 LYS A O 1
ATOM 1068 N N . ARG A 1 131 ? -2.364 8.368 -12.052 1.00 77.50 131 ARG A N 1
ATOM 1069 C CA . ARG A 1 131 ? -2.339 8.920 -13.413 1.00 77.50 131 ARG A CA 1
ATOM 1070 C C . ARG A 1 131 ? -1.632 7.977 -14.386 1.00 77.50 131 ARG A C 1
ATOM 1072 O O . ARG A 1 131 ? -2.104 7.801 -15.501 1.00 77.50 131 ARG A O 1
ATOM 1079 N N . LEU A 1 132 ? -0.528 7.364 -13.964 1.00 74.69 132 LEU A N 1
ATOM 1080 C CA . LEU A 1 132 ? 0.215 6.403 -14.780 1.00 74.69 132 LEU A CA 1
ATOM 1081 C C . LEU A 1 132 ? -0.580 5.117 -15.019 1.00 74.69 132 LEU A C 1
ATOM 1083 O O . LEU A 1 132 ? -0.590 4.623 -16.141 1.00 74.69 132 LEU A O 1
ATOM 1087 N N . ARG A 1 133 ? -1.298 4.617 -14.005 1.00 75.31 133 ARG A N 1
ATOM 1088 C CA . ARG A 1 133 ? -2.269 3.525 -14.163 1.00 75.31 133 ARG A CA 1
ATOM 1089 C C . ARG A 1 133 ? -3.324 3.881 -15.208 1.00 75.31 133 ARG A C 1
ATOM 1091 O O . ARG A 1 133 ? -3.540 3.112 -16.135 1.00 75.31 133 ARG A O 1
ATOM 1098 N N . ASP A 1 134 ? -3.965 5.036 -15.060 1.00 74.94 134 ASP A N 1
ATOM 1099 C CA . ASP A 1 134 ? -5.066 5.458 -15.931 1.00 74.94 134 ASP A CA 1
ATOM 1100 C C . ASP A 1 134 ? -4.580 5.653 -17.375 1.00 74.94 134 ASP A C 1
ATOM 1102 O O . ASP A 1 134 ? -5.242 5.225 -18.315 1.00 74.94 134 ASP A O 1
ATOM 1106 N N . GLN A 1 135 ? -3.377 6.208 -17.553 1.00 71.56 135 GLN A N 1
ATOM 1107 C CA . GLN A 1 135 ? -2.711 6.292 -18.853 1.00 71.56 135 GLN A CA 1
ATOM 1108 C C . GLN A 1 135 ? -2.390 4.912 -19.428 1.00 71.56 135 GLN A C 1
ATOM 1110 O O . GLN A 1 135 ? -2.641 4.681 -20.603 1.00 71.56 135 GLN A O 1
ATOM 1115 N N . HIS A 1 136 ? -1.855 3.992 -18.624 1.00 66.31 136 HIS A N 1
ATOM 1116 C CA . HIS A 1 136 ? -1.547 2.637 -19.073 1.00 66.31 136 HIS A CA 1
ATOM 1117 C C . HIS A 1 136 ? -2.806 1.894 -19.543 1.00 66.31 136 HIS A C 1
ATOM 1119 O O . HIS A 1 136 ? -2.783 1.267 -20.596 1.00 66.31 136 HIS A O 1
ATOM 1125 N N . LEU A 1 137 ? -3.919 2.025 -18.815 1.00 68.81 137 LEU A N 1
ATOM 1126 C CA . LEU A 1 137 ? -5.203 1.426 -19.190 1.00 68.81 137 LEU A CA 1
ATOM 1127 C C . LEU A 1 137 ? -5.816 2.079 -20.438 1.00 68.81 137 LEU A C 1
ATOM 1129 O O . LEU A 1 137 ? -6.373 1.381 -21.279 1.00 68.81 137 LEU A O 1
ATOM 1133 N N . ALA A 1 138 ? -5.701 3.402 -20.578 1.00 68.38 138 ALA A N 1
ATOM 1134 C CA . ALA A 1 138 ? -6.216 4.138 -21.735 1.00 68.38 138 ALA A CA 1
ATOM 1135 C C . ALA A 1 138 ? -5.382 3.934 -23.014 1.00 68.38 138 ALA A C 1
ATOM 1137 O O . ALA A 1 138 ? -5.857 4.214 -24.113 1.00 68.38 138 ALA A O 1
ATOM 1138 N N . HIS A 1 139 ? -4.138 3.474 -22.878 1.00 64.38 139 HIS A N 1
ATOM 1139 C CA . HIS A 1 139 ? -3.166 3.357 -23.962 1.00 64.38 139 HIS A CA 1
ATOM 1140 C C . HIS A 1 139 ? -2.626 1.931 -24.115 1.00 64.38 139 HIS A C 1
ATOM 1142 O O . HIS A 1 139 ? -1.464 1.764 -24.470 1.00 64.38 139 HIS A O 1
ATOM 1148 N N . LEU A 1 140 ? -3.450 0.900 -23.898 1.00 57.12 140 LEU A N 1
ATOM 1149 C CA . LEU A 1 140 ? -3.055 -0.501 -24.129 1.00 57.12 140 LEU A CA 1
ATOM 1150 C C . LEU A 1 140 ? -2.461 -0.750 -25.540 1.00 57.12 140 LEU A C 1
ATOM 1152 O O . LEU A 1 140 ? -1.666 -1.672 -25.695 1.00 57.12 140 LEU A O 1
ATOM 1156 N N . ASP A 1 141 ? -2.741 0.126 -26.517 1.00 46.16 141 ASP A N 1
ATOM 1157 C CA . ASP A 1 141 ? -2.173 0.096 -27.877 1.00 46.16 141 ASP A CA 1
ATOM 1158 C C . ASP A 1 141 ? -0.983 1.051 -28.124 1.00 46.16 141 ASP A C 1
ATOM 1160 O O . ASP A 1 141 ? -0.335 0.982 -29.170 1.00 46.16 141 ASP A O 1
ATOM 1164 N N . ALA A 1 142 ? -0.659 1.960 -27.198 1.00 49.12 142 ALA A N 1
ATOM 1165 C CA . ALA A 1 142 ? 0.422 2.933 -27.365 1.00 49.12 142 ALA A CA 1
ATOM 1166 C C . ALA A 1 142 ? 1.482 2.760 -26.274 1.00 49.12 142 ALA A C 1
ATOM 1168 O O . ALA A 1 142 ? 1.215 2.948 -25.089 1.00 49.12 142 ALA A O 1
ATOM 1169 N N . ALA A 1 143 ? 2.710 2.428 -26.691 1.00 45.06 143 ALA A N 1
ATOM 1170 C CA . ALA A 1 143 ? 3.839 2.209 -25.791 1.00 45.06 143 ALA A CA 1
ATOM 1171 C C . ALA A 1 143 ? 3.934 3.348 -24.755 1.00 45.06 143 ALA A C 1
ATOM 1173 O O . ALA A 1 143 ? 4.091 4.513 -25.148 1.00 45.06 143 ALA A O 1
ATOM 1174 N N . PRO A 1 144 ? 3.832 3.052 -23.445 1.00 48.62 144 PRO A N 1
ATOM 1175 C CA . PRO A 1 144 ? 3.860 4.089 -22.430 1.00 48.62 144 PRO A CA 1
ATOM 1176 C C . PRO A 1 144 ? 5.198 4.817 -22.529 1.00 48.62 144 PRO A C 1
ATOM 1178 O O . PRO A 1 144 ? 6.253 4.198 -22.408 1.00 48.62 144 PRO A O 1
ATOM 1181 N N . LYS A 1 145 ? 5.171 6.133 -22.773 1.00 46.41 145 LYS A N 1
ATOM 1182 C CA . LYS A 1 145 ? 6.372 6.972 -22.691 1.00 46.41 145 LYS A CA 1
ATOM 1183 C C . LYS A 1 145 ? 6.719 7.126 -21.211 1.00 46.41 145 LYS A C 1
ATOM 1185 O O . LYS A 1 145 ? 6.013 7.856 -20.513 1.00 46.41 145 LYS A O 1
ATOM 1190 N N . PRO A 1 146 ? 7.782 6.486 -20.700 1.00 48.91 146 PRO A N 1
ATOM 1191 C CA . PRO A 1 146 ? 8.093 6.526 -19.288 1.00 48.91 146 PRO A CA 1
ATOM 1192 C C . PRO A 1 146 ? 8.963 7.753 -19.017 1.00 48.91 146 PRO A C 1
ATOM 1194 O O . PRO A 1 146 ? 10.101 7.628 -18.586 1.00 48.91 146 PRO A O 1
ATOM 1197 N N . ASN A 1 147 ? 8.435 8.957 -19.243 1.00 46.97 147 ASN A N 1
ATOM 1198 C CA . ASN A 1 147 ? 8.965 10.121 -18.536 1.00 46.97 147 ASN A CA 1
ATOM 1199 C C . ASN A 1 147 ? 8.309 10.110 -17.161 1.00 46.97 147 ASN A C 1
ATOM 1201 O O . ASN A 1 147 ? 7.294 10.759 -16.927 1.00 46.97 147 ASN A O 1
ATOM 1205 N N . LEU A 1 148 ? 8.842 9.259 -16.290 1.00 52.94 148 LEU A N 1
ATOM 1206 C CA . LEU A 1 148 ? 8.401 9.125 -14.913 1.00 52.94 148 LEU A CA 1
ATOM 1207 C C . LEU A 1 148 ? 9.053 10.224 -14.071 1.00 52.94 148 LEU A C 1
ATOM 1209 O O . LEU A 1 148 ? 10.260 10.167 -13.859 1.00 52.94 148 LEU A O 1
ATOM 1213 N N . PRO A 1 149 ? 8.282 11.160 -13.496 1.00 57.41 149 PRO A N 1
ATOM 1214 C CA . PRO A 1 149 ? 8.746 11.975 -12.383 1.00 57.41 149 PRO A CA 1
ATOM 1215 C C . PRO A 1 149 ? 8.567 11.223 -11.049 1.00 57.41 149 PRO A C 1
ATOM 1217 O O . PRO A 1 149 ? 8.365 11.847 -10.015 1.00 57.41 149 PRO A O 1
ATOM 1220 N N . LEU A 1 150 ? 8.564 9.881 -11.051 1.00 64.38 150 LEU A N 1
ATOM 1221 C CA . LEU A 1 150 ? 8.624 9.121 -9.804 1.00 64.38 150 LEU A CA 1
ATOM 1222 C C . LEU A 1 150 ? 10.083 9.076 -9.369 1.00 64.38 150 LEU A C 1
ATOM 1224 O O . LEU A 1 150 ? 10.875 8.287 -9.883 1.00 64.38 150 LEU A O 1
ATOM 1228 N N . ILE A 1 151 ? 10.430 9.955 -8.436 1.00 70.38 151 ILE A N 1
ATOM 1229 C CA . ILE A 1 151 ? 11.743 9.961 -7.810 1.00 70.38 151 ILE A CA 1
ATOM 1230 C C . ILE A 1 151 ? 11.849 8.677 -6.987 1.00 70.38 151 ILE A C 1
ATOM 1232 O O . ILE A 1 151 ? 11.052 8.446 -6.080 1.00 70.38 151 ILE A O 1
ATOM 1236 N N . LYS A 1 152 ? 12.842 7.836 -7.296 1.00 80.62 152 LYS A N 1
ATOM 1237 C CA . LYS A 1 152 ? 13.099 6.563 -6.601 1.00 80.62 152 LYS A CA 1
ATOM 1238 C C . LYS A 1 152 ? 13.029 6.711 -5.076 1.00 80.62 152 LYS A C 1
ATOM 1240 O O . LYS A 1 152 ? 12.355 5.941 -4.406 1.00 80.62 152 LYS A O 1
ATOM 1245 N N . LYS A 1 153 ? 13.678 7.751 -4.541 1.00 83.19 153 LYS A N 1
ATOM 1246 C CA . LYS A 1 153 ? 13.695 8.072 -3.105 1.00 83.19 153 LYS A CA 1
ATOM 1247 C C . LYS A 1 153 ? 12.289 8.232 -2.514 1.00 83.19 153 LYS A C 1
ATOM 1249 O O . LYS A 1 153 ? 12.043 7.763 -1.406 1.00 83.19 153 LYS A O 1
ATOM 1254 N N . ASP A 1 154 ? 11.388 8.869 -3.249 1.00 83.56 154 ASP A N 1
ATOM 1255 C CA . ASP A 1 154 ? 10.026 9.147 -2.802 1.00 83.56 154 ASP A CA 1
ATOM 1256 C C . ASP A 1 154 ? 9.197 7.856 -2.772 1.00 83.56 154 ASP A C 1
ATOM 1258 O O . ASP A 1 154 ? 8.519 7.570 -1.785 1.00 83.56 154 ASP A O 1
ATOM 1262 N N . VAL A 1 155 ? 9.328 7.016 -3.805 1.00 84.19 155 VAL A N 1
ATOM 1263 C CA . VAL A 1 155 ? 8.682 5.694 -3.848 1.00 84.19 155 VAL A CA 1
ATOM 1264 C C . VAL A 1 155 ? 9.232 4.777 -2.750 1.00 84.19 155 VAL A C 1
ATOM 1266 O O . VAL A 1 155 ? 8.454 4.124 -2.059 1.00 84.19 155 VAL A O 1
ATOM 1269 N N . ASP A 1 156 ? 10.547 4.772 -2.518 1.00 87.94 156 ASP A N 1
ATOM 1270 C CA . ASP A 1 156 ? 11.179 3.990 -1.448 1.00 87.94 156 ASP A CA 1
ATOM 1271 C C . ASP A 1 156 ? 10.670 4.421 -0.058 1.00 87.94 156 ASP A C 1
ATOM 1273 O O . ASP A 1 156 ? 10.412 3.583 0.809 1.00 87.94 156 ASP A O 1
ATOM 1277 N N . GLN A 1 157 ? 10.495 5.728 0.168 1.00 89.88 157 GLN A N 1
ATOM 1278 C CA . GLN A 1 157 ? 9.962 6.252 1.427 1.00 89.88 157 GLN A CA 1
ATOM 1279 C C . GLN A 1 157 ? 8.476 5.909 1.613 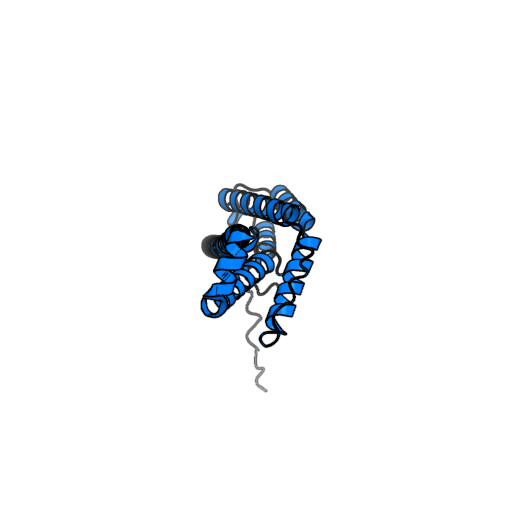1.00 89.88 157 GLN A C 1
ATOM 1281 O O . GLN A 1 157 ? 8.049 5.579 2.726 1.00 89.88 157 GLN A O 1
ATOM 1286 N N . MET A 1 158 ? 7.693 5.947 0.532 1.00 90.19 158 MET A N 1
ATOM 1287 C CA . MET A 1 158 ? 6.302 5.500 0.534 1.00 90.19 158 MET A CA 1
ATOM 1288 C C . MET A 1 158 ? 6.212 4.014 0.903 1.00 90.19 158 MET A C 1
ATOM 1290 O O . MET A 1 158 ? 5.447 3.666 1.796 1.00 90.19 158 MET A O 1
ATOM 1294 N N . ILE A 1 159 ? 7.035 3.150 0.296 1.00 90.19 159 ILE A N 1
ATOM 1295 C CA . ILE A 1 159 ? 7.067 1.705 0.586 1.00 90.19 159 ILE A CA 1
ATOM 1296 C C . ILE A 1 159 ? 7.329 1.442 2.071 1.00 90.19 159 ILE A C 1
ATOM 1298 O O . ILE A 1 159 ? 6.549 0.735 2.703 1.00 90.19 159 ILE A O 1
ATOM 1302 N N . LYS A 1 160 ? 8.347 2.082 2.658 1.00 91.62 160 LYS A N 1
ATOM 1303 C CA . LYS A 1 160 ? 8.634 1.956 4.100 1.00 91.62 160 LYS A CA 1
ATOM 1304 C C . LYS A 1 160 ? 7.454 2.379 4.972 1.00 91.62 160 LYS A C 1
ATOM 1306 O O . LYS A 1 160 ? 7.182 1.770 6.002 1.00 91.62 160 LYS A O 1
ATOM 1311 N N . THR A 1 161 ? 6.756 3.440 4.566 1.00 91.12 161 THR A N 1
ATOM 1312 C CA . THR A 1 161 ? 5.567 3.918 5.284 1.00 91.12 161 THR A CA 1
ATOM 1313 C C . THR A 1 161 ? 4.438 2.892 5.210 1.00 91.12 161 THR A C 1
ATOM 1315 O O . THR A 1 161 ? 3.780 2.648 6.217 1.00 91.12 161 THR A O 1
ATOM 1318 N N . LEU A 1 162 ? 4.241 2.255 4.051 1.00 89.50 162 LEU A N 1
ATOM 1319 C CA . LEU A 1 162 ? 3.242 1.201 3.875 1.00 89.50 162 LEU A CA 1
ATOM 1320 C C . LEU A 1 162 ? 3.543 -0.015 4.741 1.00 89.50 162 LEU A C 1
ATOM 1322 O O . LEU A 1 162 ? 2.668 -0.452 5.481 1.00 89.50 162 LEU A O 1
ATOM 1326 N N . GLU A 1 163 ? 4.769 -0.530 4.683 1.00 90.31 163 GLU A N 1
ATOM 1327 C CA . GLU A 1 163 ? 5.194 -1.685 5.480 1.00 90.31 163 GLU A CA 1
ATOM 1328 C C . GLU A 1 163 ? 4.946 -1.454 6.974 1.00 90.31 163 GLU A C 1
ATOM 1330 O O . GLU A 1 163 ? 4.355 -2.299 7.646 1.00 90.31 163 GLU A O 1
ATOM 1335 N N . ASP A 1 164 ? 5.325 -0.282 7.484 1.00 91.44 164 ASP A N 1
ATOM 1336 C CA . ASP A 1 164 ? 5.106 0.060 8.884 1.00 91.44 164 ASP A CA 1
ATOM 1337 C C . ASP A 1 164 ? 3.615 0.185 9.240 1.00 91.44 164 ASP A C 1
ATOM 1339 O O . ASP A 1 164 ? 3.182 -0.360 10.254 1.00 91.44 164 ASP A O 1
ATOM 1343 N N . VAL A 1 165 ? 2.801 0.833 8.399 1.00 90.31 165 VAL A N 1
ATOM 1344 C CA . VAL A 1 165 ? 1.354 0.955 8.648 1.00 90.31 165 VAL A CA 1
ATOM 1345 C C . VAL A 1 165 ? 0.679 -0.416 8.681 1.00 90.31 165 VAL A C 1
ATOM 1347 O O . VAL A 1 165 ? -0.119 -0.674 9.584 1.00 90.31 165 VAL A O 1
ATOM 1350 N N . PHE A 1 166 ? 1.023 -1.317 7.754 1.00 88.38 166 PHE A N 1
ATOM 1351 C CA . PHE A 1 166 ? 0.503 -2.686 7.770 1.00 88.38 166 PHE A CA 1
ATOM 1352 C C . PHE A 1 166 ? 0.909 -3.434 9.025 1.00 88.38 166 PHE A C 1
ATOM 1354 O O . PHE A 1 166 ? 0.060 -4.073 9.643 1.00 88.38 166 PHE A O 1
ATOM 1361 N N . ASN A 1 167 ? 2.179 -3.345 9.418 1.00 88.81 167 ASN A N 1
ATOM 1362 C CA . ASN A 1 167 ? 2.662 -4.008 10.621 1.00 88.81 167 ASN A CA 1
ATOM 1363 C C . ASN A 1 167 ? 1.914 -3.504 11.859 1.00 88.81 167 ASN A C 1
ATOM 1365 O O . ASN A 1 167 ? 1.474 -4.310 12.676 1.00 88.81 167 ASN A O 1
ATOM 1369 N N . GLN A 1 168 ? 1.695 -2.192 11.970 1.00 90.00 168 GLN A N 1
ATOM 1370 C CA . GLN A 1 168 ? 0.974 -1.613 13.101 1.00 90.00 168 GLN A CA 1
ATOM 1371 C C . GLN A 1 168 ? -0.513 -1.987 13.121 1.00 90.00 168 GLN A C 1
ATOM 1373 O O . GLN A 1 168 ? -1.016 -2.338 14.186 1.00 90.00 168 GLN A O 1
ATOM 1378 N N . LEU A 1 169 ? -1.206 -1.962 11.976 1.00 86.94 169 LEU A N 1
ATOM 1379 C CA . LEU A 1 169 ? -2.604 -2.409 11.885 1.00 86.94 169 LEU A CA 1
ATOM 1380 C C . LEU A 1 169 ? -2.744 -3.907 12.173 1.00 86.94 169 LEU A C 1
ATOM 1382 O O . LEU A 1 169 ? -3.661 -4.310 12.881 1.00 86.94 169 LEU A O 1
ATOM 1386 N N . SER A 1 170 ? -1.809 -4.722 11.683 1.00 87.06 170 SER A N 1
ATOM 1387 C CA . SER A 1 170 ? -1.819 -6.176 11.884 1.00 87.06 170 SER A CA 1
ATOM 1388 C C . SER A 1 170 ? -1.522 -6.574 13.330 1.00 87.06 170 SER A C 1
ATOM 1390 O O . SER A 1 170 ? -2.062 -7.566 13.799 1.00 87.06 170 SER A O 1
ATOM 1392 N N . GLN A 1 171 ? -0.673 -5.820 14.036 1.00 88.12 171 GLN A N 1
ATOM 1393 C CA . GLN A 1 171 ? -0.433 -5.990 15.479 1.00 88.12 171 GLN A CA 1
ATOM 1394 C C . GLN A 1 171 ? -1.586 -5.446 16.331 1.00 88.12 171 GLN A C 1
ATOM 1396 O O . GLN A 1 171 ? -1.805 -5.891 17.458 1.00 88.12 171 GLN A O 1
ATOM 1401 N N . GLY A 1 172 ? -2.277 -4.431 15.813 1.00 77.19 172 GLY A N 1
ATOM 1402 C CA . GLY A 1 172 ? -3.454 -3.841 16.431 1.00 77.19 172 GLY A CA 1
ATOM 1403 C C . GLY A 1 172 ? -4.648 -4.782 16.468 1.00 77.19 172 GLY A C 1
ATOM 1404 O O . GLY A 1 172 ? -5.405 -4.770 17.439 1.00 77.19 172 GLY A O 1
ATOM 1405 N N . HIS A 1 173 ? -4.782 -5.565 15.400 1.00 76.44 173 HIS A N 1
ATOM 1406 C CA . HIS A 1 173 ? -5.791 -6.589 15.191 1.00 76.44 173 HIS A CA 1
ATOM 1407 C C . HIS A 1 173 ? -5.620 -7.800 16.106 1.00 76.44 173 HIS A C 1
ATOM 1409 O O . HIS A 1 173 ? -6.659 -8.270 16.619 1.00 76.44 173 HIS A O 1
#

Secondary structure (DSSP, 8-state):
----PPPP---PPPPPHHHHHHHHHHHHHHHHHHHHHHHHHHHHHSSHHHHHHHHHTHHHHHHHHHHHHHHHHHHHHHHT---TTS--HHHHHHHHHH-HHHH-TT--HHHHHHHHHHHHTTHHHHHHHHHHHHHHHHTTTS---------HHHHHHHHHHHHHHHHHHHHH-

Sequence (173 aa):
MDSKEFPGDLKEEPMNRNEFKRQLDELQRQIFRAIVSYQVRLALWETPGVVDILNRYRGFFIPVRDALYGTMFMGFAKVFDHDSRTVSLKNLMKVAKEDVAGLVPNMTRKKIDDLEQRLSQHDAILKAIKRLRDQHLAHLDAAPKPNLPLIKKDVDQMIKTLEDVFNQLSQGH